Protein AF-A0A7S0QZR0-F1 (afdb_monomer_lite)

Radius of gyration: 17.1 Å; chains: 1; bounding box: 42×37×52 Å

InterPro domains:
  IPR042116 GTP-binding protein TypA/BipA, C-terminal [G3DSA:2.40.50.250] (6-98)
  IPR048876 TypA/BipA, C-terminal domain [PF21018] (8-117)

Foldseek 3Di:
DPPPPLFAAFEFAQAWDWFAQVLLLVCVVQFAFQDDGGDTDHQQWTGGGGPGSHYDYGHRRDDDPPDPDPDPDPDPPPPDDDDHDHDDPVRVVVRDDPQKDWDDDPVDITIGGVDRHPVVVVVVVVVVVVVVD

pLDDT: mean 85.94, std 15.79, range [38.22, 97.69]

Organism: NCBI:txid233186

Secondary structure (DSSP, 8-state):
------PPPEEEESS-EE--HHHHHHHGGGEEES--TT-EE-TTBEEEEESSSS-EEE-TTPPP---------------PPPPP----HHHHHHH--TTEEEEEETTEEEEEESS--HHHHHHHHHHHHHTT-

Structure (mmCIF, N/CA/C/O backbone):
data_AF-A0A7S0QZR0-F1
#
_entry.id   AF-A0A7S0QZR0-F1
#
loop_
_atom_site.group_PDB
_atom_site.id
_atom_site.type_symbol
_atom_site.label_atom_id
_atom_site.label_alt_id
_atom_site.label_comp_id
_atom_site.label_asym_id
_atom_site.label_entity_id
_atom_site.label_seq_id
_atom_site.pdbx_PDB_ins_code
_atom_site.Cartn_x
_atom_site.Cartn_y
_atom_site.Cartn_z
_atom_site.occupancy
_atom_site.B_iso_or_equiv
_atom_site.auth_seq_id
_atom_site.auth_comp_id
_atom_site.auth_asym_id
_atom_site.auth_atom_id
_atom_site.pdbx_PDB_model_num
ATOM 1 N N . GLY A 1 1 ? -7.359 25.950 18.196 1.00 38.22 1 GLY A N 1
ATOM 2 C CA . GLY A 1 1 ? -7.475 26.019 16.733 1.00 38.22 1 GLY A CA 1
ATOM 3 C C . GLY A 1 1 ? -7.349 24.610 16.236 1.00 38.22 1 GLY A C 1
ATOM 4 O O . GLY A 1 1 ? -6.316 24.012 16.504 1.00 38.22 1 GLY A O 1
ATOM 5 N N . ASP A 1 2 ? -8.411 24.069 15.645 1.00 43.97 2 ASP A N 1
ATOM 6 C CA . ASP A 1 2 ? -8.407 22.722 15.079 1.00 43.97 2 ASP A CA 1
ATOM 7 C C . ASP A 1 2 ? -7.444 22.694 13.900 1.00 43.97 2 ASP A C 1
ATOM 9 O O . ASP A 1 2 ? -7.724 23.227 12.827 1.00 43.97 2 ASP A O 1
ATOM 13 N N . ILE A 1 3 ? -6.265 22.124 14.130 1.00 53.03 3 ILE A N 1
ATOM 14 C CA . ILE A 1 3 ? -5.358 21.772 13.051 1.00 53.03 3 ILE A CA 1
ATOM 15 C C . ILE A 1 3 ? -5.924 20.482 12.462 1.00 53.03 3 ILE A C 1
ATOM 17 O O . ILE A 1 3 ? -5.490 19.383 12.805 1.00 53.03 3 ILE A O 1
ATOM 21 N N . ASP A 1 4 ? -6.959 20.620 11.635 1.00 50.56 4 ASP A N 1
ATOM 22 C CA . ASP A 1 4 ? -7.495 19.519 10.846 1.00 50.56 4 ASP A CA 1
ATOM 23 C C . ASP A 1 4 ? -6.476 19.208 9.747 1.00 50.56 4 ASP A C 1
ATOM 25 O O . ASP A 1 4 ? -6.507 19.734 8.632 1.00 50.56 4 ASP A O 1
ATOM 29 N N . HIS A 1 5 ? -5.465 18.418 10.104 1.00 50.69 5 HIS A N 1
ATOM 30 C CA . HIS A 1 5 ? -4.591 17.786 9.134 1.00 50.69 5 HIS A CA 1
ATOM 31 C C . HIS A 1 5 ? -5.415 16.725 8.407 1.00 50.69 5 HIS A C 1
ATOM 33 O O . HIS A 1 5 ? -5.329 15.537 8.722 1.00 50.69 5 HIS A O 1
ATOM 39 N N . MET A 1 6 ? -6.215 17.155 7.430 1.00 62.66 6 MET A N 1
ATOM 40 C CA . MET A 1 6 ? -6.859 16.259 6.478 1.00 62.66 6 MET A CA 1
ATOM 41 C C . MET A 1 6 ? -5.741 15.593 5.666 1.00 62.66 6 MET A C 1
ATOM 43 O O . MET A 1 6 ? -5.266 16.101 4.649 1.00 62.66 6 MET A O 1
ATOM 47 N N . ARG A 1 7 ? -5.213 14.490 6.201 1.00 80.19 7 ARG A N 1
ATOM 48 C CA . ARG A 1 7 ? -4.283 13.609 5.500 1.00 80.19 7 ARG A CA 1
ATOM 49 C C . ARG A 1 7 ? -5.004 13.116 4.250 1.00 80.19 7 ARG A C 1
ATOM 51 O O . ARG A 1 7 ? -6.178 12.754 4.314 1.00 80.19 7 ARG A O 1
ATOM 58 N N . LYS A 1 8 ? -4.281 13.087 3.133 1.00 90.50 8 LYS A N 1
ATOM 59 C CA . LYS A 1 8 ? -4.782 12.510 1.887 1.00 90.50 8 LYS A CA 1
ATOM 60 C C . LYS A 1 8 ? -5.160 11.038 2.088 1.00 90.50 8 LYS A C 1
ATOM 62 O O . LYS A 1 8 ? -4.708 10.389 3.032 1.00 90.50 8 LYS A O 1
ATOM 67 N N . GLY A 1 9 ? -5.961 10.499 1.179 1.00 94.00 9 GLY A N 1
ATOM 68 C CA . GLY A 1 9 ? -6.299 9.084 1.188 1.00 94.00 9 GLY A CA 1
ATOM 69 C C . GLY A 1 9 ? -5.071 8.206 0.960 1.00 94.00 9 GLY A C 1
ATOM 70 O O . GLY A 1 9 ? -3.990 8.676 0.597 1.00 94.00 9 GLY A O 1
ATOM 71 N N . VAL A 1 10 ? -5.239 6.902 1.130 1.00 96.62 10 VAL A N 1
ATOM 72 C CA . VAL A 1 10 ? -4.175 5.915 0.915 1.00 96.62 10 VAL A CA 1
ATOM 73 C C . VAL A 1 10 ? -4.421 5.050 -0.314 1.00 96.62 10 VAL A C 1
ATOM 75 O O . VAL A 1 10 ? -5.558 4.795 -0.712 1.00 96.62 10 VAL A O 1
ATOM 78 N N . LEU A 1 11 ? -3.330 4.569 -0.907 1.00 97.44 11 LEU A N 1
ATOM 79 C CA . LEU A 1 11 ? -3.349 3.518 -1.917 1.00 97.44 11 LEU A CA 1
ATOM 80 C C . LEU A 1 11 ? -3.321 2.152 -1.222 1.00 97.44 11 LEU A C 1
ATOM 82 O O . LEU A 1 11 ? -2.366 1.829 -0.508 1.00 97.44 11 LEU A O 1
ATOM 86 N N . ILE A 1 12 ? -4.363 1.350 -1.438 1.00 97.50 12 ILE A N 1
ATOM 87 C CA . ILE A 1 12 ? -4.584 0.067 -0.761 1.00 97.50 12 ILE A CA 1
ATOM 88 C C . ILE A 1 12 ? -4.476 -1.070 -1.776 1.00 97.50 12 ILE A C 1
ATOM 90 O O . ILE A 1 12 ? -5.119 -1.042 -2.826 1.00 97.50 12 ILE A O 1
ATOM 94 N N . SER A 1 13 ? -3.673 -2.086 -1.467 1.00 97.62 13 SER A N 1
ATOM 95 C CA . SER A 1 13 ? -3.509 -3.248 -2.337 1.00 97.62 13 SER A CA 1
ATOM 96 C C . SER A 1 13 ? -4.774 -4.101 -2.344 1.00 97.62 13 SER A C 1
ATOM 98 O O . SER A 1 13 ? -5.241 -4.512 -1.285 1.00 97.62 13 SER A O 1
ATOM 100 N N . MET A 1 14 ? -5.291 -4.422 -3.528 1.00 95.31 14 MET A N 1
ATOM 101 C CA . MET A 1 14 ? -6.427 -5.341 -3.713 1.00 95.31 14 MET A CA 1
ATOM 102 C C . MET A 1 14 ? -6.012 -6.813 -3.787 1.00 95.31 14 MET A C 1
ATOM 104 O O . MET A 1 14 ? -6.852 -7.706 -3.714 1.00 95.31 14 MET A O 1
ATOM 108 N N . ALA A 1 15 ? -4.722 -7.081 -3.988 1.00 93.81 15 ALA A N 1
ATOM 109 C CA . ALA A 1 15 ? -4.214 -8.421 -4.242 1.00 93.81 15 ALA A CA 1
ATOM 110 C C . ALA A 1 15 ? -2.957 -8.709 -3.420 1.00 93.81 15 ALA A C 1
ATOM 112 O O . ALA A 1 15 ? -2.201 -7.809 -3.047 1.00 93.81 15 ALA A O 1
ATOM 113 N N . SER A 1 16 ? -2.730 -9.993 -3.165 1.00 95.94 16 SER A N 1
ATOM 114 C CA . SER A 1 16 ? -1.481 -10.484 -2.591 1.00 95.94 16 SER A CA 1
ATOM 115 C C . SER A 1 16 ? -0.543 -10.946 -3.699 1.00 95.94 16 SER A C 1
ATOM 117 O O . SER A 1 16 ? -0.983 -11.537 -4.684 1.00 95.94 16 SER A O 1
ATOM 119 N N . GLY A 1 17 ? 0.750 -10.680 -3.552 1.00 96.00 17 GLY A N 1
ATOM 120 C CA . GLY A 1 17 ? 1.757 -11.047 -4.544 1.00 96.00 17 GLY A CA 1
ATOM 121 C C . GLY A 1 17 ? 2.986 -10.154 -4.464 1.00 96.00 17 GLY A C 1
ATOM 122 O O . GLY A 1 17 ? 3.285 -9.586 -3.417 1.00 96.00 17 GLY A O 1
ATOM 123 N N . VAL A 1 18 ? 3.703 -10.033 -5.576 1.00 97.12 18 VAL A N 1
ATOM 124 C CA . VAL A 1 18 ? 4.918 -9.219 -5.678 1.00 97.12 18 VAL A CA 1
ATOM 125 C C . VAL A 1 18 ? 4.644 -8.016 -6.571 1.00 97.12 18 VAL A C 1
ATOM 127 O O . VAL A 1 18 ? 4.047 -8.164 -7.639 1.00 97.12 18 VAL A O 1
ATOM 130 N N . THR A 1 19 ? 5.071 -6.829 -6.143 1.00 95.94 19 THR A N 1
ATOM 131 C CA . THR A 1 19 ? 4.896 -5.604 -6.925 1.00 95.94 19 THR A CA 1
ATOM 132 C C . THR A 1 19 ? 5.659 -5.678 -8.242 1.00 95.94 19 THR A C 1
ATOM 134 O O . THR A 1 19 ? 6.830 -6.072 -8.291 1.00 95.94 19 THR A O 1
ATOM 137 N N . THR A 1 20 ? 5.007 -5.275 -9.329 1.00 93.88 20 THR A N 1
ATOM 138 C CA . THR A 1 20 ? 5.634 -5.216 -10.653 1.00 93.88 20 THR A CA 1
ATOM 139 C C . THR A 1 20 ? 5.931 -3.767 -11.017 1.00 93.88 20 THR A C 1
ATOM 141 O O . THR A 1 20 ? 5.167 -2.861 -10.693 1.00 93.88 20 THR A O 1
ATOM 144 N N . GLN A 1 21 ? 7.029 -3.527 -11.736 1.00 92.38 21 GLN A N 1
ATOM 145 C CA . GLN A 1 21 ? 7.341 -2.182 -12.232 1.00 92.38 21 GLN A CA 1
ATOM 146 C C . GLN A 1 21 ? 6.227 -1.645 -13.141 1.00 92.38 21 GLN A C 1
ATOM 148 O O . GLN A 1 21 ? 5.876 -0.479 -13.056 1.00 92.38 21 GLN A O 1
ATOM 153 N N . TYR A 1 22 ? 5.615 -2.515 -13.949 1.00 91.31 22 TYR A N 1
ATOM 154 C CA . TYR A 1 22 ? 4.489 -2.153 -14.808 1.00 91.31 22 TYR A CA 1
ATOM 155 C C . TYR A 1 22 ? 3.297 -1.597 -14.015 1.00 91.31 22 TYR A C 1
ATOM 157 O O . TYR A 1 22 ? 2.797 -0.524 -14.343 1.00 91.31 22 TYR A O 1
ATOM 165 N N . ALA A 1 23 ? 2.872 -2.291 -12.955 1.00 93.88 23 ALA A N 1
ATOM 166 C CA . ALA A 1 23 ? 1.760 -1.837 -12.129 1.00 93.88 23 ALA A CA 1
ATOM 167 C C . ALA A 1 23 ? 2.107 -0.551 -11.372 1.00 93.88 23 ALA A C 1
ATOM 169 O O . ALA A 1 23 ? 1.289 0.360 -11.303 1.00 93.88 23 ALA A O 1
ATOM 170 N N . LEU A 1 24 ? 3.322 -0.455 -10.827 1.00 94.38 24 LEU A N 1
ATOM 171 C CA . LEU A 1 24 ? 3.757 0.741 -10.107 1.00 94.38 24 LEU A CA 1
ATOM 172 C C . LEU A 1 24 ? 3.834 1.967 -11.024 1.00 94.38 24 LEU A C 1
ATOM 174 O O . LEU A 1 24 ? 3.383 3.028 -10.614 1.00 94.38 24 LEU A O 1
ATOM 178 N N . ASN A 1 25 ? 4.290 1.818 -12.271 1.00 92.44 25 ASN A N 1
ATOM 179 C CA . ASN A 1 25 ? 4.293 2.907 -13.255 1.00 92.44 25 ASN A CA 1
ATOM 180 C C . ASN A 1 25 ? 2.870 3.406 -13.564 1.00 92.44 25 ASN A C 1
ATOM 182 O O . ASN A 1 25 ? 2.646 4.600 -13.719 1.00 92.44 25 ASN A O 1
ATOM 186 N N . GLU A 1 26 ? 1.891 2.498 -13.651 1.00 92.62 26 GLU A N 1
ATOM 187 C CA . GLU A 1 26 ? 0.481 2.861 -13.870 1.00 92.62 26 GLU A CA 1
ATOM 188 C C . GLU A 1 26 ? -0.115 3.610 -12.658 1.00 92.62 26 GLU A C 1
ATOM 190 O O . GLU A 1 26 ? -1.022 4.434 -12.807 1.00 92.62 26 GLU A O 1
ATOM 195 N N . LEU A 1 27 ? 0.399 3.335 -11.455 1.00 94.62 27 LEU A N 1
ATOM 196 C CA . LEU A 1 27 ? -0.118 3.849 -10.185 1.00 94.62 27 LEU A CA 1
ATOM 197 C C . LEU A 1 27 ? 0.620 5.086 -9.665 1.00 94.62 27 LEU A C 1
ATOM 199 O O . LEU A 1 27 ? 0.033 5.849 -8.903 1.00 94.62 27 LEU A O 1
ATOM 203 N N . GLU A 1 28 ? 1.854 5.330 -10.094 1.00 94.12 28 GLU A N 1
ATOM 204 C CA . GLU A 1 28 ? 2.654 6.501 -9.719 1.00 94.12 28 GLU A CA 1
ATOM 205 C C . GLU A 1 28 ? 1.935 7.841 -9.996 1.00 94.12 28 GLU A C 1
ATOM 207 O O . GLU A 1 28 ? 1.891 8.686 -9.104 1.00 94.12 28 GLU A O 1
ATOM 212 N N . PRO A 1 29 ? 1.234 8.051 -11.130 1.00 94.38 29 PRO A N 1
ATOM 213 C CA . PRO A 1 29 ? 0.462 9.280 -11.334 1.00 94.38 29 PRO A CA 1
ATOM 214 C C . PRO A 1 29 ? -0.706 9.458 -10.351 1.00 94.38 29 PRO A C 1
ATOM 216 O O . PRO A 1 29 ? -1.267 10.549 -10.242 1.00 94.38 29 PRO A O 1
ATOM 219 N N . ARG A 1 30 ? -1.127 8.393 -9.655 1.00 95.00 30 ARG A N 1
ATOM 220 C CA . ARG A 1 30 ? -2.214 8.447 -8.668 1.00 95.00 30 ARG A CA 1
ATOM 221 C C . ARG A 1 30 ? -1.731 8.947 -7.315 1.00 95.00 30 ARG A C 1
ATOM 223 O O . ARG A 1 30 ? -2.579 9.385 -6.534 1.00 95.00 30 ARG A O 1
ATOM 230 N N . GLY A 1 31 ? -0.430 8.934 -7.034 1.00 94.25 31 GLY A N 1
ATOM 231 C CA . GLY A 1 31 ? 0.093 9.394 -5.756 1.00 94.25 31 GLY A CA 1
ATOM 232 C C . GLY A 1 31 ? 1.521 8.945 -5.451 1.00 94.25 31 GLY A C 1
ATOM 233 O O . GLY A 1 31 ? 2.250 8.476 -6.316 1.00 94.25 31 GLY A O 1
ATOM 234 N N . VAL A 1 32 ? 1.938 9.102 -4.197 1.00 95.44 32 VAL A N 1
ATOM 235 C CA . VAL A 1 32 ? 3.313 8.803 -3.774 1.00 95.44 32 VAL A CA 1
ATOM 236 C C . VAL A 1 32 ? 3.405 7.352 -3.323 1.00 95.44 32 VAL A C 1
ATOM 238 O O . VAL A 1 32 ? 2.767 6.956 -2.351 1.00 95.44 32 VAL A O 1
ATOM 241 N N . LEU A 1 33 ? 4.226 6.559 -4.004 1.00 96.50 33 LEU A N 1
ATOM 242 C CA . LEU A 1 33 ? 4.450 5.157 -3.659 1.00 96.50 33 LEU A CA 1
ATOM 243 C C . LEU A 1 33 ? 5.378 5.029 -2.445 1.00 96.50 33 LEU A C 1
ATOM 245 O O . LEU A 1 33 ? 6.355 5.766 -2.307 1.00 96.50 33 LEU A O 1
ATOM 249 N N . PHE A 1 34 ? 5.096 4.062 -1.576 1.00 95.69 34 PHE A N 1
ATOM 250 C CA . PHE A 1 34 ? 5.936 3.721 -0.418 1.00 95.69 34 PHE A CA 1
ATOM 251 C C . PHE A 1 34 ? 6.845 2.526 -0.688 1.00 95.69 34 PHE A C 1
ATOM 253 O O . PHE A 1 34 ? 7.802 2.281 0.044 1.00 95.69 34 PHE A O 1
ATOM 260 N N . LEU A 1 35 ? 6.542 1.769 -1.743 1.00 94.81 35 LEU A N 1
ATOM 261 C CA . LEU A 1 35 ? 7.220 0.534 -2.101 1.00 94.81 35 LEU A CA 1
ATOM 262 C C . LEU A 1 35 ? 7.747 0.625 -3.530 1.00 94.81 35 LEU A C 1
ATOM 264 O O . LEU A 1 35 ? 7.103 1.192 -4.411 1.00 94.81 35 LEU A O 1
ATOM 268 N N . GLY A 1 36 ? 8.909 0.019 -3.752 1.00 93.94 36 GLY A N 1
ATOM 269 C CA . GLY A 1 36 ? 9.461 -0.189 -5.084 1.00 93.94 36 GLY A CA 1
ATOM 270 C C . GLY A 1 36 ? 8.963 -1.485 -5.735 1.00 93.94 36 GLY A C 1
ATOM 271 O O . GLY A 1 36 ? 8.133 -2.206 -5.165 1.00 93.94 36 GLY A O 1
ATOM 272 N N . PRO A 1 37 ? 9.482 -1.812 -6.930 1.00 93.75 37 PRO A N 1
ATOM 273 C CA . PRO A 1 37 ? 9.219 -3.091 -7.579 1.00 93.75 37 PRO A CA 1
ATOM 274 C C . PRO A 1 37 ? 9.845 -4.247 -6.785 1.00 93.75 37 PRO A C 1
ATOM 276 O O . PRO A 1 37 ? 10.817 -4.057 -6.055 1.00 93.75 37 PRO A O 1
ATOM 279 N N . LYS A 1 38 ? 9.328 -5.464 -6.987 1.00 94.75 38 LYS A N 1
ATOM 280 C CA . LYS A 1 38 ? 9.804 -6.706 -6.347 1.00 94.75 38 LYS A CA 1
ATOM 281 C C . LYS A 1 38 ? 9.598 -6.759 -4.826 1.00 94.75 38 LYS A C 1
ATOM 283 O O . LYS A 1 38 ? 10.306 -7.484 -4.133 1.00 94.75 38 LYS A O 1
ATOM 288 N N . VAL A 1 39 ? 8.607 -6.037 -4.309 1.00 95.06 39 VAL A N 1
ATOM 289 C CA . VAL A 1 39 ? 8.227 -6.058 -2.890 1.00 95.06 39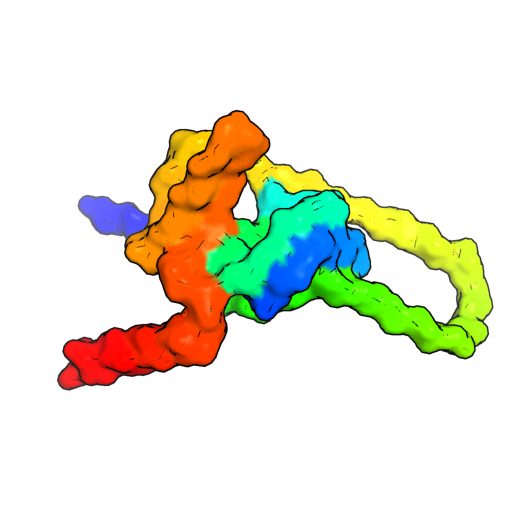 VAL A CA 1
ATOM 290 C C . VAL A 1 39 ? 6.989 -6.929 -2.698 1.00 95.06 39 VAL A C 1
ATOM 292 O O . VAL A 1 39 ? 6.034 -6.839 -3.465 1.00 95.06 39 VAL A O 1
ATOM 295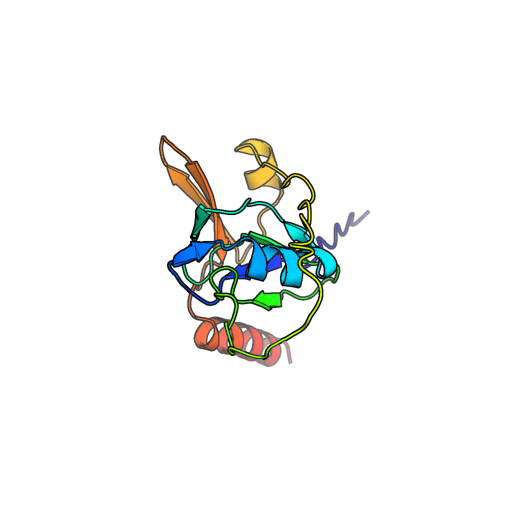 N N . ALA A 1 40 ? 6.993 -7.784 -1.676 1.00 96.31 40 ALA A N 1
ATOM 296 C CA . ALA A 1 40 ? 5.832 -8.597 -1.333 1.00 96.31 40 ALA A CA 1
ATOM 297 C C . ALA A 1 40 ? 4.745 -7.744 -0.662 1.00 96.31 40 ALA A C 1
ATOM 299 O O . ALA A 1 40 ? 5.006 -7.043 0.318 1.00 96.31 40 ALA A O 1
ATOM 300 N N . VAL A 1 41 ? 3.524 -7.845 -1.175 1.00 97.06 41 VAL A N 1
ATOM 301 C CA . VAL A 1 41 ? 2.333 -7.141 -0.692 1.00 97.06 41 VAL A CA 1
ATOM 302 C C . VAL A 1 41 ? 1.191 -8.122 -0.458 1.00 97.06 41 VAL A C 1
ATOM 304 O O . VAL A 1 41 ? 1.165 -9.220 -1.019 1.00 97.06 41 VAL A O 1
ATOM 307 N N . TYR A 1 42 ? 0.233 -7.719 0.370 1.00 96.25 42 TYR A N 1
ATOM 308 C CA . TYR A 1 42 ? -0.974 -8.487 0.660 1.00 96.25 42 TYR A CA 1
ATOM 309 C C . TYR A 1 42 ? -2.227 -7.614 0.558 1.00 96.25 42 TYR A C 1
ATOM 311 O O . TYR A 1 42 ? -2.145 -6.387 0.624 1.00 96.25 42 TYR A O 1
ATOM 319 N N . ASN A 1 43 ? -3.393 -8.241 0.396 1.00 96.50 43 ASN A N 1
ATOM 320 C CA . ASN A 1 43 ? -4.670 -7.526 0.324 1.00 96.50 43 ASN A CA 1
ATOM 321 C C . ASN A 1 43 ? -4.907 -6.650 1.570 1.00 96.50 43 ASN A C 1
ATOM 323 O O . ASN A 1 43 ? -4.756 -7.124 2.693 1.00 96.50 43 ASN A O 1
ATOM 327 N N . GLY A 1 44 ? -5.272 -5.384 1.373 1.00 95.56 44 GLY A N 1
ATOM 328 C CA . GLY A 1 44 ? -5.481 -4.377 2.415 1.00 95.56 44 GLY A CA 1
ATOM 329 C C . GLY A 1 44 ? -4.202 -3.741 2.976 1.00 95.56 44 GLY A C 1
ATOM 330 O O . GLY A 1 44 ? -4.286 -2.903 3.878 1.00 95.56 44 GLY A O 1
ATOM 331 N N . MET A 1 45 ? -3.027 -4.098 2.445 1.00 97.69 45 MET A N 1
ATOM 332 C CA . MET A 1 45 ? -1.771 -3.397 2.719 1.00 97.69 45 MET A CA 1
ATOM 333 C C . MET A 1 45 ? -1.775 -2.014 2.059 1.00 97.69 45 MET A C 1
ATOM 335 O O . MET A 1 45 ? -2.160 -1.877 0.899 1.00 97.69 45 MET A O 1
ATOM 339 N N . ILE A 1 46 ? -1.305 -0.999 2.780 1.00 97.31 46 ILE A N 1
ATOM 340 C CA . ILE A 1 46 ? -1.103 0.349 2.249 1.00 97.31 46 ILE A CA 1
ATOM 341 C C . ILE A 1 46 ? 0.259 0.391 1.560 1.00 97.31 46 ILE A C 1
ATOM 343 O O . ILE A 1 46 ? 1.284 0.093 2.176 1.00 97.31 46 ILE A O 1
ATOM 347 N N . PHE A 1 47 ? 0.269 0.761 0.282 1.00 96.69 47 PHE A N 1
ATOM 348 C CA . PHE A 1 47 ? 1.489 0.817 -0.529 1.00 96.69 47 PHE A CA 1
ATOM 349 C C . PHE A 1 47 ? 1.813 2.223 -1.048 1.00 96.69 47 PHE A C 1
ATOM 351 O O . PHE A 1 47 ? 2.818 2.397 -1.738 1.00 96.69 47 PHE A O 1
ATOM 358 N N . GLY A 1 48 ? 0.998 3.223 -0.712 1.00 95.94 48 GLY A N 1
ATOM 359 C CA . GLY A 1 48 ? 1.239 4.611 -1.081 1.00 95.94 48 GLY A CA 1
ATOM 360 C C . GLY A 1 48 ? 0.222 5.584 -0.494 1.00 95.94 48 GLY A C 1
ATOM 361 O O . GLY A 1 48 ? -0.773 5.187 0.113 1.00 95.94 48 GLY A O 1
ATOM 362 N N . GLU A 1 49 ? 0.477 6.864 -0.716 1.00 96.00 49 GLU A N 1
ATOM 363 C CA . GLU A 1 49 ? -0.429 7.973 -0.442 1.00 96.00 49 GLU A CA 1
ATOM 364 C C . GLU A 1 49 ? -1.140 8.352 -1.735 1.00 96.00 49 GLU A C 1
ATOM 366 O O . GLU A 1 49 ? -0.494 8.554 -2.762 1.00 96.00 49 GLU A O 1
ATOM 371 N N . HIS A 1 50 ? -2.460 8.463 -1.702 1.00 96.94 50 HIS A N 1
ATOM 372 C CA . HIS A 1 50 ? -3.238 8.905 -2.844 1.00 96.94 50 HIS A CA 1
ATOM 373 C C . HIS A 1 50 ? -3.138 10.428 -3.003 1.00 96.94 50 HIS A C 1
ATOM 375 O O . HIS A 1 50 ? -2.995 11.181 -2.047 1.00 96.94 50 HIS A O 1
ATOM 381 N N . SER A 1 51 ? -3.229 10.913 -4.238 1.00 94.38 51 SER A N 1
ATOM 382 C CA . SER A 1 51 ? -3.230 12.350 -4.537 1.00 94.38 51 SER A CA 1
ATOM 383 C C . SER A 1 51 ? -4.481 13.083 -4.037 1.00 94.38 51 SER A C 1
ATOM 385 O O . SER A 1 51 ? -4.427 14.304 -3.881 1.00 94.38 51 SER A O 1
ATOM 387 N N . LYS A 1 52 ? -5.577 12.357 -3.780 1.00 93.88 52 LYS A N 1
ATOM 388 C CA . LYS A 1 52 ? -6.857 12.880 -3.278 1.00 93.88 52 LYS A CA 1
ATOM 389 C C . LYS A 1 52 ? -7.149 12.372 -1.869 1.00 93.88 52 LYS A C 1
ATOM 391 O O . LYS A 1 52 ? -6.571 11.382 -1.438 1.00 93.88 52 LYS A O 1
ATOM 396 N N . ASP A 1 53 ? -8.126 12.985 -1.212 1.00 91.69 53 ASP A N 1
ATOM 397 C CA . ASP A 1 53 ? -8.514 12.674 0.173 1.00 91.69 53 ASP A CA 1
ATOM 398 C C . ASP A 1 53 ? -9.216 11.318 0.336 1.00 91.69 53 ASP A C 1
ATOM 400 O O . ASP A 1 53 ? -9.269 10.764 1.427 1.00 91.69 53 ASP A O 1
ATOM 404 N N . SER A 1 54 ? -9.756 10.758 -0.748 1.00 92.56 54 SER A N 1
ATOM 405 C CA . SER A 1 54 ? -10.392 9.441 -0.730 1.00 92.56 54 SER A CA 1
ATOM 406 C C . SER A 1 54 ? -9.361 8.325 -0.839 1.00 92.56 54 SER A C 1
ATOM 408 O O . SER A 1 54 ? -8.464 8.410 -1.676 1.00 92.56 54 SER A O 1
ATOM 410 N N . ASP A 1 55 ? -9.550 7.228 -0.119 1.00 94.19 55 ASP A N 1
ATOM 411 C CA . ASP A 1 55 ? -8.765 6.015 -0.345 1.00 94.19 55 ASP A CA 1
ATOM 412 C C . ASP A 1 55 ? -9.003 5.450 -1.752 1.00 94.19 55 ASP A C 1
ATOM 414 O O . ASP A 1 55 ? -10.110 5.529 -2.297 1.00 94.19 55 ASP A O 1
ATOM 418 N N . LEU A 1 56 ? -7.958 4.875 -2.345 1.00 95.94 56 LEU A N 1
ATOM 419 C CA . LEU A 1 56 ? -8.024 4.213 -3.642 1.00 95.94 56 LEU A CA 1
ATOM 420 C C . LEU A 1 56 ? -7.504 2.788 -3.513 1.00 95.94 56 LEU A C 1
ATOM 422 O O . LEU A 1 56 ? -6.362 2.547 -3.127 1.00 95.94 56 LEU A O 1
ATOM 426 N N . GLU A 1 57 ? -8.341 1.838 -3.903 1.00 95.62 57 GLU A N 1
ATOM 427 C CA . GLU A 1 57 ? -7.938 0.448 -4.015 1.00 95.62 57 GLU A CA 1
ATOM 428 C C . GLU A 1 57 ? -7.386 0.172 -5.412 1.00 95.62 57 GLU A C 1
ATOM 430 O O . GLU A 1 57 ? -7.982 0.550 -6.422 1.00 95.62 57 GLU A O 1
ATOM 435 N N . ALA A 1 58 ? -6.223 -0.465 -5.472 1.00 96.19 58 ALA A N 1
ATOM 436 C CA . ALA A 1 58 ? -5.549 -0.768 -6.722 1.00 96.19 58 ALA A CA 1
ATOM 437 C C . ALA A 1 58 ? -4.750 -2.068 -6.631 1.00 96.19 58 ALA A C 1
ATOM 439 O O . ALA A 1 58 ? -4.420 -2.553 -5.549 1.00 96.19 58 ALA A O 1
ATOM 440 N N . ASN A 1 59 ? -4.422 -2.640 -7.790 1.00 95.88 59 ASN A N 1
ATOM 441 C CA . ASN A 1 59 ? -3.626 -3.857 -7.873 1.00 95.88 59 ASN A CA 1
ATOM 442 C C . ASN A 1 59 ? -2.160 -3.547 -8.246 1.00 95.88 59 ASN A C 1
ATOM 444 O O . ASN A 1 59 ? -1.868 -3.368 -9.431 1.00 95.88 59 ASN A O 1
ATOM 448 N N . PRO A 1 60 ? -1.221 -3.551 -7.280 1.00 96.12 60 PRO A N 1
ATOM 449 C CA . PRO A 1 60 ? 0.198 -3.317 -7.545 1.00 96.12 60 PRO A CA 1
ATOM 450 C C . PRO A 1 60 ? 0.944 -4.560 -8.078 1.00 96.12 60 PRO A C 1
ATOM 452 O O . PRO A 1 60 ? 2.141 -4.480 -8.350 1.00 96.12 60 PRO A O 1
ATOM 455 N N . THR A 1 61 ? 0.281 -5.713 -8.227 1.00 96.00 61 THR A N 1
ATOM 456 C CA . THR A 1 61 ? 0.880 -6.977 -8.708 1.00 96.00 61 THR A CA 1
ATOM 457 C C . THR A 1 61 ? 0.538 -7.286 -10.168 1.00 96.00 61 THR A C 1
ATOM 459 O O . THR A 1 61 ? 0.935 -8.322 -10.704 1.00 96.00 61 THR A O 1
ATOM 462 N N . LYS A 1 62 ? -0.185 -6.382 -10.843 1.00 93.00 62 LYS A N 1
ATOM 463 C CA . LYS A 1 62 ? -0.623 -6.539 -12.235 1.00 93.00 62 LYS A CA 1
ATOM 464 C C . LYS A 1 62 ? 0.575 -6.756 -13.166 1.00 93.00 62 LYS A C 1
ATOM 466 O O . LYS A 1 62 ? 1.502 -5.950 -13.212 1.00 93.00 62 LYS A O 1
ATOM 471 N N . ALA A 1 63 ? 0.560 -7.846 -13.927 1.00 87.12 63 ALA A N 1
ATOM 472 C CA . ALA A 1 63 ? 1.569 -8.108 -14.948 1.00 87.12 63 ALA A CA 1
ATOM 473 C C . ALA A 1 63 ? 1.257 -7.341 -16.244 1.00 87.12 63 ALA A C 1
ATOM 475 O O . ALA A 1 63 ? 0.095 -7.066 -16.554 1.00 87.12 63 ALA A O 1
ATOM 476 N N . LYS A 1 64 ? 2.297 -7.028 -17.025 1.00 82.75 64 LYS A N 1
ATOM 477 C CA . LYS A 1 64 ? 2.135 -6.486 -18.380 1.00 82.75 64 LYS A CA 1
ATOM 478 C C . LYS A 1 64 ? 1.480 -7.560 -19.248 1.00 82.75 64 LYS A C 1
ATOM 480 O O . LYS A 1 64 ? 2.013 -8.661 -19.365 1.00 82.75 64 LYS A O 1
ATOM 485 N N . HIS A 1 65 ? 0.341 -7.252 -19.863 1.00 74.44 65 HIS A N 1
ATOM 486 C CA . HIS A 1 65 ? -0.267 -8.159 -20.831 1.00 74.44 65 HIS A CA 1
ATOM 487 C C . HIS A 1 65 ? 0.561 -8.128 -22.119 1.00 74.44 65 HIS A C 1
ATOM 489 O O . HIS A 1 65 ? 0.544 -7.141 -22.854 1.00 74.44 65 HIS A O 1
ATOM 495 N N . VAL A 1 66 ? 1.328 -9.189 -22.370 1.00 66.25 66 VAL A N 1
ATOM 496 C CA . VAL A 1 66 ? 2.127 -9.319 -23.592 1.00 66.25 66 VAL A CA 1
ATOM 497 C C . VAL A 1 66 ? 1.226 -9.867 -24.694 1.00 66.25 66 VAL A C 1
ATOM 499 O O . VAL A 1 66 ? 1.247 -11.047 -25.025 1.00 66.25 66 VAL A O 1
ATOM 502 N N . THR A 1 67 ? 0.379 -9.016 -25.261 1.00 59.00 67 THR A N 1
ATOM 503 C CA . THR A 1 67 ? -0.186 -9.302 -26.581 1.00 59.00 67 THR A CA 1
ATOM 504 C C . THR A 1 67 ? 0.942 -9.171 -27.588 1.00 59.00 67 THR A C 1
ATOM 506 O O . THR A 1 67 ? 1.498 -8.083 -27.712 1.00 59.00 67 THR A O 1
ATOM 509 N N . ASN A 1 68 ? 1.286 -10.265 -28.278 1.00 48.34 68 ASN A N 1
ATOM 510 C CA . ASN A 1 68 ? 2.213 -10.326 -29.418 1.00 48.34 68 ASN A CA 1
ATOM 511 C C . ASN A 1 68 ? 1.715 -9.460 -30.596 1.00 48.34 68 ASN A C 1
ATOM 513 O 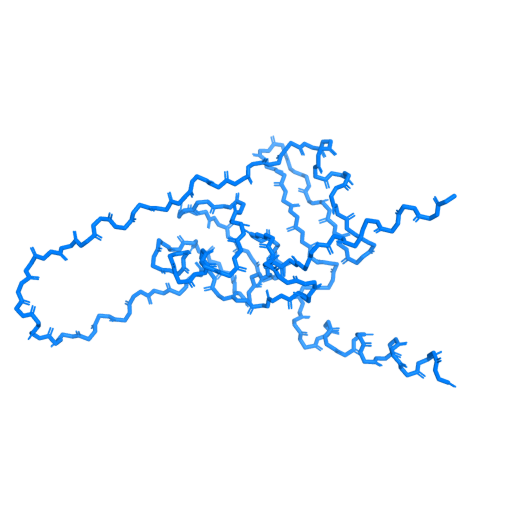O . ASN A 1 68 ? 1.448 -9.949 -31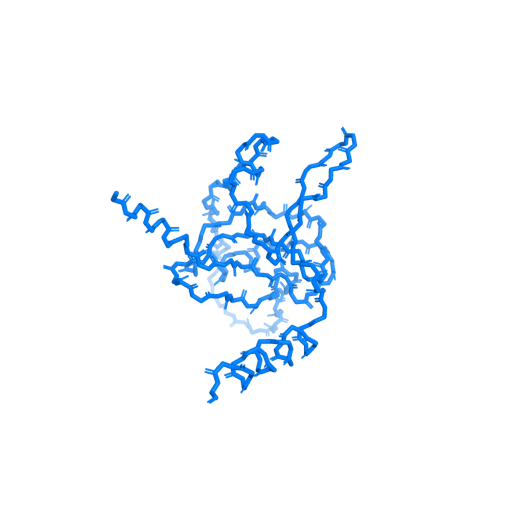.692 1.00 48.34 68 ASN A O 1
ATOM 517 N N . VAL A 1 69 ? 1.555 -8.160 -30.377 1.00 52.62 69 VAL A N 1
ATOM 518 C CA . VAL A 1 69 ? 1.365 -7.181 -31.433 1.00 52.62 69 VAL A CA 1
ATOM 519 C C . VAL A 1 69 ? 2.764 -6.770 -31.846 1.00 52.62 69 VAL A C 1
ATOM 521 O O . VAL A 1 69 ? 3.519 -6.210 -31.054 1.00 52.62 69 VAL A O 1
ATOM 524 N N . ARG A 1 70 ? 3.112 -7.121 -33.086 1.00 58.50 70 ARG A N 1
ATOM 525 C CA . ARG A 1 70 ? 4.242 -6.569 -33.834 1.00 58.50 70 ARG A CA 1
ATOM 526 C C . ARG A 1 70 ? 4.119 -5.042 -33.860 1.00 58.50 70 ARG A C 1
ATOM 528 O O . ARG A 1 70 ? 3.597 -4.481 -34.817 1.00 58.50 70 ARG A O 1
ATOM 535 N N . SER A 1 71 ? 4.582 -4.382 -32.812 1.00 47.16 71 SER A N 1
ATOM 536 C CA . SER A 1 71 ? 4.871 -2.959 -32.845 1.00 47.16 71 SER A CA 1
ATOM 537 C C . SER A 1 71 ? 6.357 -2.833 -33.127 1.00 47.16 71 SER A C 1
ATOM 539 O O . SER A 1 71 ? 7.198 -3.198 -32.308 1.00 47.16 71 SER A O 1
ATOM 541 N N . ASN A 1 72 ? 6.638 -2.408 -34.355 1.00 46.50 72 ASN A N 1
ATOM 542 C CA . ASN A 1 72 ? 7.924 -1.883 -34.780 1.00 46.50 72 ASN A CA 1
ATOM 543 C C . ASN A 1 72 ? 8.428 -0.837 -33.768 1.00 46.50 72 ASN A C 1
ATOM 545 O O . ASN A 1 72 ? 7.624 -0.144 -33.151 1.00 46.50 72 ASN A O 1
ATOM 549 N N . ASP A 1 73 ? 9.751 -0.724 -33.671 1.00 46.22 73 ASP A N 1
ATOM 550 C CA . ASP A 1 73 ? 10.534 0.171 -32.807 1.00 46.22 73 ASP A CA 1
ATOM 551 C C . ASP A 1 73 ? 10.806 -0.342 -31.388 1.00 46.22 73 ASP A C 1
ATOM 553 O O . ASP A 1 73 ? 10.113 -0.057 -30.413 1.00 46.22 73 ASP A O 1
ATOM 557 N N . GLY A 1 74 ? 11.918 -1.077 -31.282 1.00 48.00 74 GLY A N 1
ATOM 558 C CA . GLY A 1 74 ? 12.569 -1.465 -30.036 1.00 48.00 74 GLY A CA 1
ATOM 559 C C . GLY A 1 74 ? 13.084 -0.261 -29.249 1.00 48.00 74 GLY A C 1
ATOM 560 O O . GLY A 1 74 ? 14.278 0.027 -29.230 1.00 48.00 74 GLY A O 1
ATOM 561 N N . LYS A 1 75 ? 12.175 0.419 -28.559 1.00 47.56 75 LYS A N 1
ATOM 562 C CA . LYS A 1 75 ? 12.486 1.187 -27.360 1.00 47.56 75 LYS A CA 1
ATOM 563 C C . LYS A 1 75 ? 11.745 0.523 -26.213 1.00 47.56 75 LYS A C 1
ATOM 565 O O . LYS A 1 75 ? 10.588 0.832 -25.948 1.00 47.56 75 LYS A O 1
ATOM 570 N N . ASP A 1 76 ? 12.424 -0.402 -25.539 1.00 53.47 76 ASP A N 1
ATOM 571 C CA . ASP A 1 76 ? 12.136 -0.641 -24.129 1.00 53.47 76 ASP A CA 1
ATOM 572 C C . ASP A 1 76 ? 12.381 0.696 -23.426 1.00 53.47 76 ASP A C 1
ATOM 574 O O . ASP A 1 76 ? 13.513 1.065 -23.110 1.00 53.47 76 ASP A O 1
ATOM 578 N N . GLU A 1 77 ? 11.324 1.495 -23.307 1.00 56.66 77 GLU A N 1
ATOM 579 C CA . GLU A 1 77 ? 11.356 2.734 -22.554 1.00 56.66 77 GLU A CA 1
ATOM 580 C C . GLU A 1 77 ? 11.700 2.338 -21.117 1.00 56.66 77 GLU A C 1
ATOM 582 O O . GLU A 1 77 ? 10.905 1.705 -20.416 1.00 56.66 77 GLU A O 1
ATOM 587 N N . PHE A 1 78 ? 12.932 2.630 -20.699 1.00 57.53 78 PHE A N 1
ATOM 588 C CA . PHE A 1 78 ? 13.355 2.507 -19.312 1.00 57.53 78 PHE A CA 1
ATOM 589 C C . PHE A 1 78 ? 12.583 3.552 -18.506 1.00 57.53 78 PHE A C 1
ATOM 591 O O . PHE A 1 78 ? 13.076 4.642 -18.229 1.00 57.53 78 PHE A O 1
ATOM 598 N N . VAL A 1 79 ? 11.333 3.238 -18.167 1.00 66.25 79 VAL A N 1
ATOM 599 C CA . VAL A 1 79 ? 10.509 4.090 -17.315 1.00 66.25 79 VAL A CA 1
ATOM 600 C C . VAL A 1 79 ? 11.072 3.992 -15.904 1.00 66.25 79 VAL A C 1
ATOM 602 O O . VAL A 1 79 ? 10.959 2.959 -15.233 1.00 66.25 79 VAL A O 1
ATOM 605 N N . GLN A 1 80 ? 11.741 5.063 -15.494 1.00 78.69 80 GLN A N 1
ATOM 606 C CA . GLN A 1 80 ? 12.323 5.205 -14.174 1.00 78.69 80 GLN A CA 1
ATOM 607 C C . GLN A 1 80 ? 11.230 5.628 -13.191 1.00 78.69 80 GLN A C 1
ATOM 609 O O . GLN A 1 80 ? 10.667 6.709 -13.318 1.00 78.69 80 GLN A O 1
ATOM 614 N N . LEU A 1 81 ? 10.945 4.763 -12.217 1.00 84.94 81 LEU A N 1
ATOM 615 C CA . LEU A 1 81 ? 10.051 5.079 -11.105 1.00 84.94 81 LEU A CA 1
ATOM 616 C C . LEU A 1 81 ? 10.676 6.153 -10.216 1.00 84.94 81 LEU A C 1
ATOM 618 O O . LEU A 1 81 ? 11.876 6.088 -9.913 1.00 84.94 81 LEU A O 1
ATOM 622 N N . SER A 1 82 ? 9.852 7.074 -9.719 1.00 89.81 82 SER A N 1
ATOM 623 C CA . SER A 1 82 ? 10.249 7.941 -8.612 1.00 89.81 82 SER A CA 1
ATOM 624 C C . SER A 1 82 ? 10.653 7.099 -7.398 1.00 89.81 82 SER A C 1
ATOM 626 O O . SER A 1 82 ? 10.044 6.056 -7.125 1.00 89.81 82 SER A O 1
ATOM 628 N N . PRO A 1 83 ? 11.678 7.530 -6.642 1.00 91.25 83 PRO A N 1
ATOM 629 C CA . PRO A 1 83 ? 12.106 6.812 -5.453 1.00 91.25 83 PRO A CA 1
ATOM 630 C C . PRO A 1 83 ? 10.946 6.720 -4.448 1.00 91.25 83 PRO A C 1
ATOM 632 O O . PRO A 1 83 ? 10.317 7.739 -4.146 1.00 91.25 83 PRO A O 1
ATOM 635 N N . PRO A 1 84 ? 10.648 5.521 -3.917 1.00 93.94 84 PRO A N 1
ATOM 636 C CA . PRO A 1 84 ? 9.544 5.346 -2.988 1.00 93.94 84 PRO A CA 1
ATOM 637 C C . PRO A 1 84 ? 9.821 6.064 -1.665 1.00 93.94 84 PRO A C 1
ATOM 639 O O . PRO A 1 84 ? 10.943 6.051 -1.149 1.00 93.94 84 PRO A O 1
ATOM 642 N N . ARG A 1 85 ? 8.776 6.648 -1.075 1.00 93.88 85 ARG A N 1
ATOM 643 C CA . ARG A 1 85 ? 8.859 7.278 0.243 1.00 93.88 85 ARG A CA 1
ATOM 644 C C . ARG A 1 85 ? 8.949 6.206 1.324 1.00 93.88 85 ARG A C 1
ATOM 646 O O . ARG A 1 85 ? 7.995 5.472 1.566 1.00 93.88 85 ARG A O 1
ATOM 653 N N . GLN A 1 86 ? 10.083 6.159 2.009 1.00 91.25 86 GLN A N 1
ATOM 654 C CA . GLN A 1 86 ? 10.288 5.248 3.130 1.00 91.25 86 GLN A CA 1
ATOM 655 C C . GLN A 1 86 ? 9.768 5.852 4.435 1.00 91.25 86 GLN A C 1
ATOM 657 O O . GLN A 1 86 ? 9.896 7.054 4.674 1.00 91.25 86 GLN A O 1
ATOM 662 N N . TYR A 1 87 ? 9.206 5.000 5.289 1.00 90.88 87 TYR A N 1
ATOM 663 C CA . TYR A 1 87 ? 8.753 5.364 6.627 1.00 90.88 87 TYR A CA 1
ATOM 664 C C . TYR A 1 87 ? 9.587 4.628 7.672 1.00 90.88 87 TYR A C 1
ATOM 666 O O . TYR A 1 87 ? 9.765 3.413 7.591 1.00 90.88 87 TYR A O 1
ATOM 674 N N . ASN A 1 88 ? 10.066 5.367 8.672 1.00 93.19 88 ASN A N 1
ATOM 675 C CA . ASN A 1 88 ? 10.557 4.779 9.915 1.00 93.19 88 ASN A CA 1
ATOM 676 C C . ASN A 1 88 ? 9.382 4.548 10.887 1.00 93.19 88 ASN A C 1
ATOM 678 O O . ASN A 1 88 ? 8.249 4.950 10.611 1.00 93.19 88 ASN A O 1
ATOM 682 N N . LEU A 1 89 ? 9.650 3.902 12.024 1.00 91.31 89 LEU A N 1
ATOM 683 C CA . LEU A 1 89 ? 8.624 3.554 13.012 1.00 91.31 89 LEU A CA 1
ATOM 684 C C . LEU A 1 89 ? 7.838 4.778 13.495 1.00 91.31 89 LEU A C 1
ATOM 686 O O . LEU A 1 89 ? 6.613 4.779 13.451 1.00 91.31 89 LEU A O 1
ATOM 690 N N . GLU A 1 90 ? 8.543 5.825 13.907 1.00 92.31 90 GLU A N 1
ATOM 691 C CA . GLU A 1 90 ? 7.957 7.044 14.473 1.00 92.31 90 GLU A CA 1
ATOM 692 C C . GLU A 1 90 ? 7.083 7.771 13.447 1.00 92.31 90 GLU A C 1
ATOM 694 O O . GLU A 1 90 ? 5.923 8.079 13.715 1.00 92.31 90 GLU A O 1
ATOM 699 N N . THR A 1 91 ? 7.600 7.965 12.232 1.00 91.50 91 THR A N 1
ATOM 700 C CA . THR A 1 91 ? 6.865 8.623 11.145 1.00 91.50 91 THR A CA 1
ATOM 701 C C . THR A 1 91 ? 5.647 7.798 10.747 1.00 91.50 91 THR A C 1
ATOM 703 O O . THR A 1 91 ? 4.591 8.365 10.479 1.00 91.50 91 THR A O 1
ATOM 706 N N . ALA A 1 92 ? 5.756 6.466 10.721 1.00 92.38 92 ALA A N 1
ATOM 707 C CA . ALA A 1 92 ? 4.621 5.600 10.422 1.00 92.38 92 ALA A CA 1
ATOM 708 C C . ALA A 1 92 ? 3.552 5.663 11.524 1.00 92.38 92 ALA A C 1
ATOM 710 O O . ALA A 1 92 ? 2.366 5.750 11.213 1.00 92.38 92 ALA A O 1
ATOM 711 N N . MET A 1 93 ? 3.957 5.684 12.799 1.00 91.31 93 MET A N 1
ATOM 712 C CA . MET A 1 93 ? 3.046 5.844 13.938 1.00 91.31 93 MET A CA 1
ATOM 713 C C . MET A 1 93 ? 2.295 7.175 13.896 1.00 91.31 93 MET A C 1
ATOM 715 O O . MET A 1 93 ? 1.100 7.201 14.172 1.00 91.31 93 MET A O 1
ATOM 719 N N . SER A 1 94 ? 2.965 8.265 13.516 1.00 90.69 94 SER A N 1
ATOM 720 C CA . SER A 1 94 ? 2.315 9.568 13.336 1.00 90.69 94 SER A CA 1
ATOM 721 C C . SER A 1 94 ? 1.438 9.647 12.081 1.00 90.69 94 SER A C 1
ATOM 723 O O . SER A 1 94 ? 0.600 10.537 11.990 1.00 90.69 94 SER A O 1
ATOM 725 N N . TYR A 1 95 ? 1.633 8.755 11.105 1.00 90.81 95 TYR A N 1
ATOM 726 C CA . TYR A 1 95 ? 0.934 8.793 9.819 1.00 90.81 95 TYR A CA 1
ATOM 727 C C . TYR A 1 95 ? -0.369 7.986 9.789 1.00 90.81 95 TYR A C 1
ATOM 729 O O . TYR A 1 95 ? -1.291 8.361 9.064 1.00 90.81 95 TYR A O 1
ATOM 737 N N . ILE A 1 96 ? -0.446 6.866 10.515 1.00 92.06 96 ILE A N 1
ATOM 738 C CA . ILE A 1 96 ? -1.621 5.984 10.482 1.00 92.06 96 ILE A CA 1
ATOM 739 C C . ILE A 1 96 ? -2.869 6.640 11.094 1.00 92.06 96 ILE A C 1
ATOM 741 O O . ILE A 1 96 ? -2.797 7.368 12.082 1.00 92.06 96 ILE A O 1
ATOM 745 N N . GLN A 1 97 ? -4.035 6.340 10.524 1.00 91.25 97 GLN A N 1
ATOM 746 C CA . GLN A 1 97 ? -5.339 6.797 11.018 1.00 91.25 97 GLN A CA 1
ATOM 747 C C . GLN A 1 97 ? -6.068 5.743 11.870 1.00 91.25 97 GLN A C 1
ATOM 749 O O . GLN A 1 97 ? -5.635 4.602 12.019 1.00 91.25 97 GLN A O 1
ATOM 754 N N . GLY A 1 98 ? -7.210 6.116 12.457 1.00 89.00 98 GLY A N 1
ATOM 755 C CA . GLY A 1 98 ? -7.942 5.271 13.407 1.00 89.00 98 GLY A CA 1
ATOM 756 C C . GLY A 1 98 ? -8.480 3.947 12.842 1.00 89.00 98 GLY A C 1
ATOM 757 O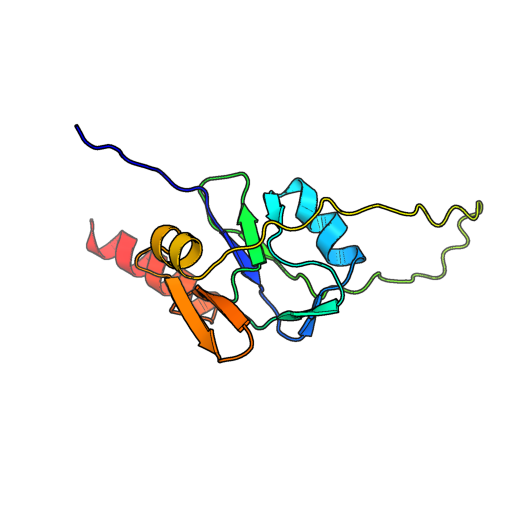 O . GLY A 1 98 ? -8.753 3.027 13.619 1.00 89.00 98 GLY A O 1
ATOM 758 N N . ASP A 1 99 ? -8.644 3.816 11.525 1.00 91.25 99 ASP A N 1
ATOM 759 C CA . ASP A 1 99 ? -9.011 2.582 10.813 1.00 91.25 99 ASP A CA 1
ATOM 760 C C . ASP A 1 99 ? -7.799 1.830 10.229 1.00 91.25 99 ASP A C 1
ATOM 762 O O . ASP A 1 99 ? -7.967 0.813 9.553 1.00 91.25 99 ASP A O 1
ATOM 766 N N . GLU A 1 100 ? -6.587 2.292 10.522 1.00 94.81 100 GLU A N 1
ATOM 767 C CA . GLU A 1 100 ? -5.318 1.738 10.061 1.00 94.81 100 GLU A CA 1
ATOM 768 C C . GLU A 1 100 ? -4.537 1.113 11.218 1.00 94.81 100 GLU A C 1
ATOM 770 O O . GLU A 1 100 ? -4.794 1.361 12.399 1.00 94.81 100 GLU A O 1
ATOM 775 N N . ILE A 1 101 ? -3.615 0.218 10.873 1.00 95.31 101 ILE A N 1
ATOM 776 C CA . ILE A 1 101 ? -2.753 -0.480 11.822 1.00 95.31 101 ILE A CA 1
ATOM 777 C C . ILE A 1 101 ? -1.335 -0.511 11.260 1.00 95.31 101 ILE A C 1
ATOM 779 O O . ILE A 1 101 ? -1.129 -0.724 10.060 1.00 95.31 101 ILE A O 1
ATOM 7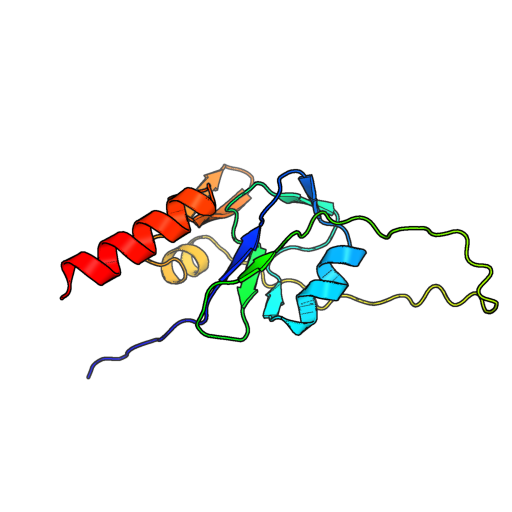83 N N . LEU A 1 102 ? -0.366 -0.337 12.156 1.00 96.00 102 LEU A N 1
ATOM 784 C CA . LEU A 1 102 ? 1.040 -0.570 11.882 1.00 96.00 102 LEU A CA 1
ATOM 785 C C . LEU A 1 102 ? 1.410 -2.012 12.239 1.00 96.00 102 LEU A C 1
ATOM 787 O O . LEU A 1 102 ? 1.297 -2.433 13.388 1.00 96.00 102 LEU A O 1
ATOM 791 N N . GLU A 1 103 ? 1.848 -2.774 11.248 1.00 94.69 103 GLU A N 1
ATOM 792 C CA . GLU A 1 103 ? 2.420 -4.101 11.422 1.00 94.69 103 GLU A CA 1
ATOM 793 C C . GLU A 1 103 ? 3.938 -3.963 11.563 1.00 94.69 103 GLU A C 1
ATOM 795 O O . GLU A 1 103 ? 4.615 -3.480 10.653 1.00 94.69 103 GLU A O 1
ATOM 800 N N . VAL A 1 104 ? 4.475 -4.394 12.702 1.00 94.19 104 VAL A N 1
ATOM 801 C CA . VAL A 1 104 ? 5.907 -4.320 12.996 1.00 94.19 104 VAL A CA 1
ATOM 802 C C . VAL A 1 104 ? 6.455 -5.731 13.137 1.00 94.19 104 VAL A C 1
ATOM 804 O O . VAL A 1 104 ? 5.981 -6.519 13.954 1.00 94.19 104 VAL A O 1
ATOM 807 N N . THR A 1 105 ? 7.469 -6.045 12.342 1.00 92.62 105 THR A N 1
ATOM 808 C CA . THR A 1 105 ? 8.276 -7.260 12.464 1.00 92.62 105 THR A CA 1
ATOM 809 C C . THR A 1 105 ? 9.743 -6.863 12.634 1.00 92.62 105 THR A C 1
ATOM 811 O O . THR A 1 105 ? 10.106 -5.729 12.317 1.00 92.62 105 THR A O 1
ATOM 814 N N . PRO A 1 106 ? 10.629 -7.771 13.083 1.00 94.38 106 PRO A N 1
ATOM 815 C CA . PRO A 1 106 ? 12.049 -7.444 13.237 1.00 94.38 106 PRO A CA 1
ATOM 816 C C . PRO A 1 106 ? 12.731 -6.953 11.951 1.00 94.38 106 PRO A C 1
ATOM 818 O O . PRO A 1 106 ? 13.754 -6.283 12.020 1.00 94.38 106 PRO A O 1
ATOM 821 N N . LEU A 1 107 ? 12.179 -7.298 10.782 1.00 90.56 107 LEU A N 1
ATOM 822 C CA . LEU A 1 107 ? 12.765 -6.995 9.474 1.00 90.56 107 LEU A CA 1
ATOM 823 C C . LEU A 1 107 ? 12.014 -5.906 8.702 1.00 90.56 107 LEU A C 1
ATOM 825 O O . LEU A 1 107 ? 12.517 -5.433 7.685 1.00 90.56 107 LEU A O 1
ATOM 829 N N . SER A 1 108 ? 10.797 -5.540 9.113 1.00 91.06 108 SER A N 1
ATOM 830 C CA . SER A 1 108 ? 9.965 -4.634 8.321 1.00 91.06 108 SER A CA 1
ATOM 831 C C . SER A 1 108 ? 8.886 -3.941 9.138 1.00 91.06 108 SER A C 1
ATOM 833 O O . SER A 1 108 ? 8.326 -4.511 10.072 1.00 91.06 108 SER A O 1
ATOM 835 N N . ILE A 1 109 ? 8.538 -2.736 8.700 1.00 93.81 109 ILE A N 1
ATOM 836 C CA . ILE A 1 109 ? 7.399 -1.968 9.192 1.00 93.81 109 ILE A CA 1
ATOM 837 C C . ILE A 1 109 ? 6.447 -1.778 8.014 1.00 93.81 109 ILE A C 1
ATOM 839 O O . ILE A 1 109 ? 6.864 -1.339 6.940 1.00 93.81 109 ILE A O 1
ATOM 843 N N . ARG A 1 110 ? 5.178 -2.146 8.190 1.00 95.06 110 ARG A N 1
ATOM 844 C CA . ARG A 1 110 ? 4.152 -2.080 7.143 1.00 95.06 110 ARG A CA 1
ATOM 845 C C . ARG A 1 110 ? 2.894 -1.413 7.665 1.00 95.06 110 ARG A C 1
ATOM 847 O O . ARG A 1 110 ? 2.499 -1.619 8.805 1.00 95.06 110 ARG A O 1
ATOM 854 N N . MET A 1 111 ? 2.239 -0.641 6.809 1.00 96.12 111 MET A N 1
ATOM 855 C CA . MET A 1 111 ? 0.956 -0.009 7.111 1.00 96.12 111 MET A CA 1
ATOM 856 C C . MET A 1 111 ? -0.158 -0.769 6.396 1.00 96.12 111 MET A C 1
ATOM 858 O O . MET A 1 111 ? 0.020 -1.226 5.265 1.00 96.12 111 MET A O 1
ATOM 862 N N . ARG A 1 112 ? -1.309 -0.920 7.045 1.00 96.69 112 ARG A N 1
ATOM 863 C CA . ARG A 1 112 ? -2.473 -1.616 6.481 1.00 96.69 112 ARG A CA 1
ATOM 864 C C . ARG A 1 112 ? -3.777 -1.079 7.043 1.00 96.69 112 ARG A C 1
ATOM 866 O O . ARG A 1 112 ? -3.810 -0.526 8.142 1.00 96.69 112 ARG A O 1
ATOM 873 N N . LYS A 1 113 ? -4.876 -1.332 6.336 1.00 96.06 113 LYS A N 1
ATOM 874 C CA . LYS A 1 113 ? -6.217 -1.157 6.901 1.00 96.06 113 LYS A CA 1
ATOM 875 C C . LYS A 1 113 ? -6.488 -2.204 7.985 1.00 96.06 113 LYS A C 1
ATOM 877 O O . LYS A 1 113 ? -5.964 -3.324 7.953 1.00 96.06 113 LYS A O 1
ATOM 882 N N . ARG A 1 114 ? -7.316 -1.846 8.969 1.00 95.12 114 ARG A N 1
ATOM 883 C CA . ARG A 1 114 ? -7.776 -2.773 10.013 1.00 95.12 114 ARG A CA 1
ATOM 884 C C . ARG A 1 114 ? -8.554 -3.928 9.390 1.00 95.12 114 ARG A C 1
ATOM 886 O O . ARG A 1 114 ? -8.197 -5.080 9.618 1.00 95.12 114 ARG A O 1
ATOM 893 N N . GLU A 1 115 ? -9.546 -3.602 8.564 1.00 95.44 115 GLU A N 1
ATOM 894 C CA . GLU A 1 115 ? -10.262 -4.568 7.728 1.00 95.44 115 GLU A CA 1
ATOM 895 C C . GLU A 1 115 ? -9.543 -4.720 6.381 1.00 95.44 115 GLU A C 1
ATOM 897 O O . GLU A 1 115 ? -9.311 -3.736 5.671 1.00 95.44 115 GLU A O 1
ATOM 902 N N . LEU A 1 116 ? -9.154 -5.952 6.053 1.00 93.69 116 LEU A N 1
ATOM 903 C CA . LEU A 1 116 ? -8.400 -6.259 4.836 1.00 93.69 116 LEU A CA 1
ATOM 904 C C . LEU A 1 116 ? -9.304 -6.415 3.629 1.00 93.69 116 LEU A C 1
ATOM 906 O O . LEU A 1 116 ? -8.910 -6.041 2.525 1.00 93.69 116 LEU A O 1
ATOM 910 N N . ASP A 1 117 ? -10.488 -6.971 3.853 1.00 93.44 117 ASP A N 1
ATOM 911 C CA . ASP A 1 117 ? -11.435 -7.282 2.802 1.00 93.44 117 ASP A CA 1
ATOM 912 C C . ASP A 1 117 ? -12.130 -6.006 2.308 1.00 93.44 117 ASP A C 1
ATOM 914 O O . ASP A 1 117 ? -12.685 -5.229 3.090 1.00 93.44 117 ASP A O 1
ATOM 918 N N . SER A 1 118 ? -12.065 -5.782 0.996 1.00 91.25 118 SER A N 1
ATOM 919 C CA . SER A 1 118 ? -12.609 -4.589 0.341 1.00 91.25 118 SER A CA 1
ATOM 920 C C . SER A 1 118 ? -14.120 -4.460 0.542 1.00 91.25 118 SER A C 1
ATOM 922 O O . SER A 1 118 ? -14.616 -3.413 0.973 1.00 91.25 118 SER A O 1
ATOM 924 N N . ASP A 1 119 ? -14.856 -5.552 0.330 1.00 92.50 119 ASP A N 1
ATOM 925 C CA . ASP A 1 119 ? -16.314 -5.556 0.419 1.00 92.50 119 ASP A CA 1
ATOM 926 C C . ASP A 1 119 ? -16.774 -5.281 1.854 1.00 92.50 119 ASP A C 1
ATOM 928 O O . ASP A 1 119 ? -17.699 -4.490 2.093 1.00 92.50 119 ASP A O 1
ATOM 932 N N . ARG A 1 120 ? -16.089 -5.873 2.839 1.00 92.19 120 ARG A N 1
ATOM 933 C CA . ARG A 1 120 ? -16.326 -5.591 4.260 1.00 92.19 120 ARG A CA 1
ATOM 934 C C . ARG A 1 120 ? -15.994 -4.149 4.621 1.00 92.19 120 ARG A C 1
ATOM 936 O O . ARG A 1 120 ? -16.789 -3.532 5.333 1.00 92.19 120 ARG A O 1
ATOM 943 N N . ARG A 1 121 ? -14.890 -3.577 4.121 1.00 91.75 121 ARG A N 1
ATOM 944 C CA . ARG A 1 121 ? -14.574 -2.148 4.325 1.00 91.75 121 ARG A CA 1
ATOM 945 C C . ARG A 1 121 ? -15.693 -1.256 3.805 1.00 91.75 121 ARG A C 1
ATOM 947 O O . ARG A 1 121 ? -16.180 -0.397 4.542 1.00 91.75 121 ARG A O 1
ATOM 954 N N . LEU A 1 122 ? -16.140 -1.483 2.571 1.00 89.88 122 LEU A N 1
ATOM 955 C CA . LEU A 1 122 ? -17.203 -0.691 1.956 1.00 89.88 122 LEU A CA 1
ATOM 956 C C . LEU A 1 122 ? -18.511 -0.792 2.751 1.00 89.88 122 LEU A C 1
ATOM 958 O O . LEU A 1 122 ? -19.199 0.213 2.948 1.00 89.88 122 LEU A O 1
ATOM 962 N N . LYS A 1 123 ? -18.837 -1.986 3.258 1.00 92.00 123 LYS A N 1
ATOM 963 C CA . LYS A 1 123 ? -19.990 -2.192 4.141 1.00 92.00 123 LYS A CA 1
ATOM 964 C C . LYS A 1 123 ? -19.860 -1.398 5.446 1.00 92.00 123 LYS A C 1
ATOM 966 O O . LYS A 1 123 ? -20.786 -0.670 5.791 1.00 92.00 123 LYS A O 1
ATOM 971 N N . LEU A 1 124 ? -18.711 -1.458 6.122 1.00 89.69 124 LEU A N 1
ATOM 972 C CA . LEU A 1 124 ? -18.464 -0.717 7.369 1.00 89.69 124 LEU A CA 1
ATOM 973 C C . LEU A 1 124 ? -18.567 0.803 7.183 1.00 89.69 124 LEU A C 1
ATOM 975 O O . LEU A 1 124 ? -19.113 1.493 8.046 1.00 89.69 124 LEU A O 1
ATOM 979 N N . ILE A 1 125 ? -18.069 1.332 6.062 1.00 87.75 125 ILE A N 1
ATOM 980 C CA . ILE A 1 125 ? -18.177 2.761 5.726 1.00 87.75 125 ILE A CA 1
ATOM 981 C C . ILE A 1 125 ? -19.650 3.154 5.554 1.00 87.75 125 ILE A C 1
ATOM 983 O O . ILE A 1 125 ? -20.101 4.145 6.135 1.00 87.75 125 ILE A O 1
ATOM 987 N N . ARG A 1 126 ? -20.424 2.348 4.813 1.00 88.69 126 ARG A N 1
ATOM 988 C CA . ARG A 1 126 ? -21.866 2.566 4.615 1.00 88.69 126 ARG A CA 1
ATOM 989 C C . ARG A 1 126 ? -22.636 2.507 5.933 1.00 88.69 126 ARG A C 1
ATOM 991 O O . ARG A 1 126 ? -23.446 3.392 6.195 1.00 88.69 126 ARG A O 1
ATOM 998 N N . ASP A 1 127 ? -22.366 1.525 6.784 1.00 88.75 127 ASP A N 1
ATOM 999 C CA . ASP A 1 127 ? -23.070 1.371 8.061 1.00 88.75 127 ASP A CA 1
ATOM 1000 C C . ASP A 1 127 ? -22.788 2.554 9.006 1.00 88.75 127 ASP A C 1
ATOM 1002 O O . ASP A 1 127 ? -23.713 3.090 9.621 1.00 88.75 127 ASP A O 1
ATOM 1006 N N . ARG A 1 128 ? -21.546 3.063 9.039 1.00 82.88 128 ARG A N 1
ATOM 1007 C CA . ARG A 1 128 ? -21.207 4.294 9.781 1.00 82.88 128 ARG A CA 1
ATOM 1008 C C . ARG A 1 128 ? -21.917 5.534 9.245 1.00 82.88 128 ARG A C 1
ATOM 1010 O O . ARG A 1 128 ? -22.291 6.389 10.041 1.00 82.88 128 ARG A O 1
ATOM 1017 N N . SER A 1 129 ? -22.094 5.647 7.926 1.00 79.00 129 SER A N 1
ATOM 1018 C CA . SER A 1 129 ? -22.835 6.775 7.340 1.00 79.00 129 SER A CA 1
ATOM 1019 C C . SER A 1 129 ? -24.326 6.752 7.687 1.00 79.00 129 SER A C 1
ATOM 1021 O O . SER A 1 129 ? -24.922 7.811 7.835 1.00 79.00 129 SER A O 1
ATOM 1023 N N . LYS A 1 130 ? -24.915 5.563 7.885 1.00 75.69 130 LYS A N 1
ATOM 1024 C CA . LYS A 1 130 ? -26.330 5.405 8.255 1.00 75.69 130 LYS A CA 1
ATOM 1025 C C . LYS A 1 130 ? -26.604 5.675 9.732 1.00 75.69 130 LYS A C 1
ATOM 1027 O O . LYS A 1 130 ? -27.647 6.220 10.044 1.00 75.69 130 LYS A O 1
ATOM 1032 N N . GLY A 1 131 ? -25.685 5.317 10.630 1.00 66.31 131 GLY A N 1
ATOM 1033 C CA . GLY A 1 131 ? -25.838 5.562 12.072 1.00 66.31 131 GLY A CA 1
ATOM 1034 C C . GLY A 1 131 ? -25.614 7.016 12.514 1.00 66.31 131 GLY A C 1
ATOM 1035 O O . GLY A 1 131 ? -25.711 7.302 13.702 1.00 66.31 131 GLY A O 1
ATOM 1036 N N . LYS A 1 132 ? -25.262 7.914 11.583 1.00 56.97 132 LYS A N 1
ATOM 1037 C CA . LYS A 1 132 ? -25.098 9.361 11.814 1.00 56.97 132 LYS A CA 1
ATOM 1038 C C . LYS A 1 132 ? -26.270 10.206 11.283 1.00 56.97 132 LYS A C 1
ATOM 1040 O O . LYS A 1 132 ? -26.206 11.426 11.410 1.00 56.97 132 LYS A O 1
ATOM 1045 N N . ALA A 1 133 ? -27.277 9.577 10.673 1.00 47.97 133 ALA A N 1
ATOM 1046 C CA . ALA A 1 133 ? -28.541 10.198 10.270 1.00 47.97 133 ALA A CA 1
ATOM 1047 C C . ALA A 1 133 ? -29.612 9.924 11.332 1.00 47.97 133 ALA A C 1
ATOM 1049 O O . ALA A 1 133 ? -30.454 10.822 11.541 1.00 47.97 133 ALA A O 1
#

Sequence (133 aa):
GDIDHMRKGVLISMASGVTTQYALNELEPRGVLFLGPKVAVYNGMIFGEHSKDSDLEANPTKAKHVTNVRSNDGKDEFVQLSPPRQYNLETAMSYIQGDEILEVTPLSIRMRKRELDSDRRLKLIRDRSKGKA

=== Feature glossary ===
Annotated list of the representations used here:

Nearest PDB structures. The Foldseek neighbor list gives the closest experimentally determined structures in the PDB, ranked by structural alignment. TM-score near 1 means near-identical fold; near 0.3 means only rough topology match. This is how one finds what a novel AlphaFold prediction most resembles in the solved-structure universe.

Foldseek 3Di. Foldseek's 3Di representation compresses backbone geometry into a per-residue letter drawn from a learned twenty-state alphabet. It captures the tertiary interaction pattern around each residue — which residues are packed against it in space, regardless of where they are in sequence.

Radius of gyration, Cα contacts, bounding box. Radius of gyration (Rg) is the root-mean-square distance of Cα atoms from their centroid — a single number for overall size and compactness. A globular domain of N residues has Rg ≈ 2.2·N^0.38 Å; an extended or disordered chain has a much larger Rg. The Cα contact count is the number of residue pairs whose Cα atoms are within 8 Å and are more than four positions apart in sequence — a standard proxy for tertiary packing density. The bounding box is the smallest axis-aligned box enclosing all Cα atoms.

InterPro / GO / CATH / organism. The annotation block draws on four external resources. InterPro: which protein families and domains the sequence belongs to. GO: standardized terms for what the protein does, what process it participates in, and where in the cell it acts. CATH: which structural fold it has in the CATH hierarchy. Organism: the species of origin.

mmCIF coordinates. The mmCIF block holds the 3D Cartesian coordinates of each backbone atom (N, Cα, C, O) in ångströms. mmCIF is the PDB's canonical archive format — a tagged-loop text representation of the atomic model.

pLDDT. pLDDT is the predicted lDDT-Cα score: AlphaFold's confidence that the local environment of each residue (all inter-atomic distances within 15 Å) is correctly placed. It is a per-residue number between 0 and 100, with higher meaning more reliable.

Backbone torsions (φ/ψ). φ (phi) and ψ (psi) are the two rotatable backbone dihedrals per residue: φ is the C(i-1)–N–Cα–C torsion, ψ is the N–Cα–C–N(i+1) torsion, both in degrees on (−180°, 180°]. α-helical residues cluster near (−60°, −45°); β-strand residues near (−120°, +130°). A Ramachandran plot is simply a scatter of (φ, ψ) for every residue.

B-factor. For experimental (PDB) structures, the B-factor (temperature factor) quantifies the positional spread of each atom in the crystal — a combination of thermal vibration and static disorder — in units of Å². High B-factors mark flexible loops or poorly resolved regions; low B-factors mark the rigid, well-ordered core.

Secondary structure (3-state, P-SEA). SS3 is a coarse helix/strand/coil call (letters a/b/c) made by the P-SEA algorithm from inter-Cα distances and dihedrals. It is less detailed than DSSP but needs only Cα positions.

Predicted aligned error. Predicted aligned error is AlphaFold's pairwise confidence. Unlike pLDDT (per-residue), PAE is per-residue-pair and captures whether two parts of the structure are correctly placed relative to each other. Units are ångströms of expected positional error.

Solvent-accessible surface area. Solvent-accessible surface area (SASA) is the area in Å² traced out by the centre of a 1.4 Å probe sphere (a water molecule) rolled over the protein's van der Waals surface (Shrake–Rupley / Lee–Richards construction). Buried residues have near-zero SASA; fully exposed residues can exceed 200 Å². The total SASA scales roughly with the number of surface residues.

Secondary structure (8-state, DSSP). The SS8 string is DSSP's per-residue secondary-structure call. α-helix (H) means an i→i+4 H-bond ladder; β-strand (E) means the residue participates in a β-sheet; 3₁₀ (G) and π (I) are tighter and wider helices; T/S are turns/bends; '-' is loop.

Rendered structure images. Structure images are PyMOL renders from six orthogonal camera directions. Cartoon representation draws helices as coils and strands as arrows; sticks shows the backbone as bonds; surface shows the solvent-excluded envelope. Rainbow coloring maps sequence position to hue (blue→red, N→C); chain coloring assigns a distinct color per polypeptide.

Sequence. The amino-acid sequence is the protein's primary structure: the linear order of residues from the N-terminus to the C-terminus, written in one-letter code. Everything else here — the 3D coordinates, the secondary structure, the domain annotations — is ultimately a consequence of this string.

Contact-map, Ramachandran, and PAE plots. Three diagnostic plots accompany the record. The Cα contact map visualizes the tertiary structure as a 2D adjacency matrix (8 Å cutoff, sequence-local contacts suppressed). The Ramachandran plot shows the distribution of backbone (φ, ψ) torsions, with points in the α and β basins reflecting secondary structure content. The PAE plot shows AlphaFold's inter-residue confidence as a color matrix.